Protein AF-A0A6B3DUN6-F1 (afdb_monomer_lite)

pLDDT: mean 91.35, std 9.94, range [47.0, 98.56]

Sequence (127 aa):
MTADALLPELTARAVRAAHRDADGCPCEAGVLAARPDATVVRHAGAVAKAHAPGTDPGPLALRVATAARLPGVLLPPLAPHPAPLHDRLVTLWPYGAPVDPDDPDAAPWEAAATLLARLHRSPVPPG

Foldseek 3Di:
DALVVCVVVLQVVQVCLVPVDDDDDPWDKDWPDDDQQWTWIHTDFKIKIWGHQPPDQPVVLVVLCVLCVDPPLHFHWSDNGWDDDPRTTMTMGTDDDDDDPVCPVPDPVVSNVVSVVVVVVDDDDDD

Radius of gyration: 16.02 Å; chains: 1; bounding box: 45×31×39 Å

Secondary structure (DSSP, 8-state):
--HHHHHHHHHHHHHHHH-TT-SS--PPEEEEEEETTEEEEEETTEEEEEEPTT--HHHHHHHHHHHHHSBTTBPPPSSSS-EEETTEEEEEEE--PPPPTT-GGGS-HHHHHHHHHHHHTSPPPP-

Structure (mmCIF, N/CA/C/O backbone):
data_AF-A0A6B3DUN6-F1
#
_entry.id   AF-A0A6B3DUN6-F1
#
loop_
_atom_site.group_PDB
_atom_site.id
_atom_site.type_symbol
_atom_site.label_atom_id
_atom_site.label_alt_id
_atom_site.label_comp_id
_atom_site.label_asym_id
_atom_site.label_entity_id
_atom_site.label_seq_id
_atom_site.pdbx_PDB_ins_code
_atom_site.Cartn_x
_atom_site.Cartn_y
_atom_site.Cartn_z
_atom_site.occupancy
_atom_site.B_iso_or_equiv
_atom_site.auth_seq_id
_atom_site.auth_comp_id
_atom_site.auth_asym_id
_atom_site.auth_atom_id
_atom_site.pdbx_PDB_model_num
ATOM 1 N N . MET A 1 1 ? 24.978 6.878 -7.931 1.00 47.00 1 MET A N 1
ATOM 2 C CA . MET A 1 1 ? 25.174 5.589 -8.634 1.00 47.00 1 MET A CA 1
ATOM 3 C C . MET A 1 1 ? 24.223 4.495 -8.107 1.00 47.00 1 MET A C 1
ATOM 5 O O . MET A 1 1 ? 24.598 3.337 -8.049 1.00 47.00 1 MET A O 1
ATOM 9 N N . THR A 1 2 ? 22.988 4.842 -7.713 1.00 57.50 2 THR A N 1
ATOM 10 C CA . THR A 1 2 ? 22.052 3.943 -6.992 1.00 57.50 2 THR A CA 1
ATOM 11 C C . THR A 1 2 ? 20.673 3.817 -7.651 1.00 57.50 2 THR A C 1
ATOM 13 O O . THR A 1 2 ? 19.975 2.840 -7.405 1.00 57.50 2 THR A O 1
ATOM 16 N N . ALA A 1 3 ? 20.276 4.762 -8.514 1.00 59.75 3 ALA A N 1
ATOM 17 C CA . ALA A 1 3 ? 18.968 4.729 -9.175 1.00 59.75 3 ALA A CA 1
ATOM 18 C C . ALA A 1 3 ? 18.810 3.537 -10.142 1.00 59.75 3 ALA A C 1
ATOM 20 O O . ALA A 1 3 ? 17.737 2.942 -10.175 1.00 59.75 3 ALA A O 1
ATOM 21 N N . ASP A 1 4 ? 19.882 3.147 -10.846 1.00 72.19 4 ASP A N 1
ATOM 22 C CA . ASP A 1 4 ? 19.872 2.023 -11.802 1.00 72.19 4 ASP A CA 1
ATOM 23 C C . ASP A 1 4 ? 19.631 0.656 -11.137 1.00 72.19 4 ASP A C 1
ATOM 25 O O . ASP A 1 4 ? 19.042 -0.232 -11.747 1.00 72.19 4 ASP A O 1
ATOM 29 N N . ALA A 1 5 ? 20.035 0.482 -9.873 1.00 88.62 5 ALA A N 1
ATOM 30 C CA . ALA A 1 5 ? 19.875 -0.784 -9.147 1.00 88.62 5 ALA A CA 1
ATOM 31 C C . ALA A 1 5 ? 18.521 -0.909 -8.423 1.00 88.62 5 ALA A C 1
ATOM 33 O O . ALA A 1 5 ? 18.060 -2.021 -8.150 1.00 88.62 5 ALA A O 1
ATOM 34 N N . LEU A 1 6 ? 17.845 0.216 -8.151 1.00 93.12 6 LEU A N 1
ATOM 35 C CA . LEU A 1 6 ? 16.629 0.236 -7.337 1.00 93.12 6 LEU A CA 1
ATOM 36 C C . LEU A 1 6 ? 15.506 -0.618 -7.941 1.00 93.12 6 LEU A C 1
ATOM 38 O O . LEU A 1 6 ? 14.860 -1.375 -7.220 1.00 93.12 6 LEU A O 1
ATOM 42 N N . LEU A 1 7 ? 15.246 -0.484 -9.245 1.00 94.38 7 LEU A N 1
ATOM 43 C CA . LEU A 1 7 ? 14.141 -1.184 -9.909 1.00 94.38 7 LEU A CA 1
ATOM 44 C C . LEU A 1 7 ? 14.336 -2.713 -9.929 1.00 94.38 7 LEU A C 1
ATOM 46 O O . LEU A 1 7 ? 13.415 -3.413 -9.491 1.00 94.38 7 LEU A O 1
ATOM 50 N N . PRO A 1 8 ? 15.496 -3.257 -10.354 1.00 94.19 8 PRO A N 1
ATOM 51 C CA . PRO A 1 8 ? 15.764 -4.692 -10.263 1.00 94.19 8 PRO A CA 1
ATOM 52 C C . PRO A 1 8 ? 15.651 -5.248 -8.836 1.00 94.19 8 PRO A C 1
ATOM 54 O O . PRO A 1 8 ? 14.990 -6.265 -8.616 1.00 94.19 8 PRO A O 1
ATOM 57 N N . GLU A 1 9 ? 16.228 -4.572 -7.838 1.00 95.56 9 GLU A N 1
ATOM 58 C CA . GLU A 1 9 ? 16.208 -5.068 -6.457 1.00 95.56 9 GLU A CA 1
ATOM 59 C C . GLU A 1 9 ? 14.818 -4.979 -5.814 1.00 95.56 9 GLU A C 1
ATOM 61 O O . GLU A 1 9 ? 14.401 -5.893 -5.092 1.00 95.56 9 GLU A O 1
ATOM 66 N N . LEU A 1 10 ? 14.065 -3.911 -6.097 1.00 96.62 10 LEU A N 1
ATOM 67 C CA . LEU A 1 10 ? 12.683 -3.766 -5.646 1.00 96.62 10 LEU A CA 1
ATOM 68 C C . LEU A 1 10 ? 11.778 -4.827 -6.285 1.00 96.62 10 LEU A C 1
ATOM 70 O O . LEU A 1 10 ? 10.942 -5.412 -5.593 1.00 96.62 10 LEU A O 1
ATOM 74 N N . THR A 1 11 ? 11.999 -5.136 -7.566 1.00 95.25 11 THR A N 1
ATOM 75 C CA . THR A 1 11 ? 11.327 -6.237 -8.270 1.00 95.25 11 THR A CA 1
ATOM 76 C C . THR A 1 11 ? 11.606 -7.569 -7.589 1.00 95.25 11 THR A C 1
ATOM 78 O O . THR A 1 11 ? 10.672 -8.297 -7.257 1.00 95.25 11 THR A O 1
ATOM 81 N N . ALA A 1 12 ? 12.867 -7.855 -7.256 1.00 93.88 12 ALA A N 1
ATOM 82 C CA . ALA A 1 12 ? 13.228 -9.078 -6.544 1.00 93.88 12 ALA A CA 1
ATOM 83 C C . ALA A 1 12 ? 12.537 -9.195 -5.168 1.00 93.88 12 ALA A C 1
ATOM 85 O O . ALA A 1 12 ? 12.218 -10.301 -4.727 1.00 93.88 12 ALA A O 1
ATOM 86 N N . ARG A 1 13 ? 12.254 -8.074 -4.482 1.00 95.25 13 ARG A N 1
ATOM 87 C CA . ARG A 1 13 ? 11.447 -8.096 -3.246 1.00 95.25 13 ARG A CA 1
ATOM 88 C C . ARG A 1 13 ? 9.985 -8.428 -3.504 1.00 95.25 13 ARG A C 1
ATOM 90 O O . ARG A 1 13 ? 9.418 -9.191 -2.728 1.00 95.25 13 ARG A O 1
ATOM 97 N N . ALA A 1 14 ? 9.387 -7.880 -4.561 1.00 95.38 14 ALA A N 1
ATOM 98 C CA . ALA A 1 14 ? 8.016 -8.213 -4.941 1.00 95.38 14 ALA A CA 1
ATOM 99 C C . ALA A 1 14 ? 7.887 -9.704 -5.309 1.00 95.38 14 ALA A C 1
ATOM 101 O O . ALA A 1 14 ? 6.955 -10.358 -4.848 1.00 95.38 14 ALA A O 1
ATOM 102 N N . VAL A 1 15 ? 8.864 -10.264 -6.036 1.00 93.88 15 VAL A N 1
ATOM 103 C CA . VAL A 1 15 ? 8.927 -11.699 -6.373 1.00 93.88 15 VAL A CA 1
ATOM 104 C C . VAL A 1 15 ? 8.949 -12.565 -5.113 1.00 93.88 15 VAL A C 1
ATOM 106 O O . VAL A 1 15 ? 8.081 -13.420 -4.948 1.00 93.88 15 VAL A O 1
ATOM 109 N N . ARG A 1 16 ? 9.883 -12.307 -4.186 1.00 92.50 16 ARG A N 1
ATOM 110 C CA . ARG A 1 16 ? 9.988 -13.061 -2.919 1.00 92.50 16 ARG A CA 1
ATOM 111 C C . ARG A 1 16 ? 8.758 -12.912 -2.023 1.00 92.50 16 ARG A C 1
ATOM 113 O O . ARG A 1 16 ? 8.431 -13.813 -1.259 1.00 92.50 16 ARG A O 1
ATOM 120 N N . ALA A 1 17 ? 8.086 -11.765 -2.080 1.00 93.38 17 ALA A N 1
ATOM 121 C CA . ALA A 1 17 ? 6.860 -11.538 -1.322 1.00 93.38 17 ALA A CA 1
ATOM 122 C C . ALA A 1 17 ? 5.670 -12.316 -1.904 1.00 93.38 17 ALA A C 1
ATOM 124 O O . ALA A 1 17 ? 4.821 -12.787 -1.151 1.00 93.38 17 ALA A O 1
ATOM 125 N N . ALA A 1 18 ? 5.607 -12.452 -3.231 1.00 91.75 18 ALA A N 1
ATOM 126 C CA . ALA A 1 18 ? 4.567 -13.208 -3.921 1.00 91.75 18 ALA A CA 1
ATOM 127 C C . ALA A 1 18 ? 4.783 -14.725 -3.836 1.00 91.75 18 ALA A C 1
ATOM 129 O O . ALA A 1 18 ? 3.817 -15.487 -3.793 1.00 91.75 18 ALA A O 1
ATOM 130 N N . HIS A 1 19 ? 6.041 -15.164 -3.806 1.00 86.88 19 HIS A N 1
ATOM 131 C CA . HIS A 1 19 ? 6.406 -16.570 -3.794 1.00 86.88 19 HIS A CA 1
ATOM 132 C C . HIS A 1 19 ? 7.510 -16.817 -2.771 1.00 86.88 19 HIS A C 1
ATOM 134 O O . HIS A 1 19 ? 8.602 -16.265 -2.884 1.00 86.88 19 HIS A O 1
ATOM 140 N N . ARG A 1 20 ? 7.230 -17.676 -1.787 1.00 69.38 20 ARG A N 1
ATOM 141 C CA . ARG A 1 20 ? 8.175 -17.976 -0.705 1.00 69.38 20 ARG A CA 1
ATOM 142 C C . ARG A 1 20 ? 9.470 -18.628 -1.232 1.00 69.38 20 ARG A C 1
ATOM 144 O O . ARG A 1 20 ? 10.520 -18.317 -0.692 1.00 69.38 20 ARG A O 1
ATOM 151 N N . ASP A 1 21 ? 9.380 -19.400 -2.326 1.00 61.91 21 ASP A N 1
ATOM 152 C CA . ASP A 1 21 ? 10.488 -20.091 -3.011 1.00 61.91 21 ASP A CA 1
ATOM 153 C C . ASP A 1 21 ? 10.224 -20.205 -4.537 1.00 61.91 21 ASP A C 1
ATOM 155 O O . ASP A 1 21 ? 9.860 -21.274 -5.024 1.00 61.91 21 ASP A O 1
ATOM 159 N N . ALA A 1 22 ? 10.320 -19.120 -5.320 1.00 57.62 22 ALA A N 1
ATOM 160 C CA . ALA A 1 22 ? 10.147 -19.208 -6.783 1.00 57.62 22 ALA A CA 1
ATOM 161 C C . ALA A 1 22 ? 11.368 -18.732 -7.563 1.00 57.62 22 ALA A C 1
ATOM 163 O O . ALA A 1 22 ? 11.471 -17.556 -7.917 1.00 57.62 22 ALA A O 1
ATOM 164 N N . ASP A 1 23 ? 12.213 -19.686 -7.941 1.00 61.44 23 ASP A N 1
ATOM 165 C CA . ASP A 1 23 ? 13.000 -19.547 -9.159 1.00 61.44 23 ASP A CA 1
ATOM 166 C C . ASP A 1 23 ? 12.098 -19.913 -10.351 1.00 61.44 23 ASP A C 1
ATOM 168 O O . ASP A 1 23 ? 11.609 -21.037 -10.459 1.00 61.44 23 ASP A O 1
ATOM 172 N N . GLY A 1 24 ? 11.834 -18.942 -11.235 1.00 69.00 24 GLY A N 1
ATOM 173 C CA . GLY A 1 24 ? 11.188 -19.183 -12.533 1.00 69.00 24 GLY A CA 1
ATOM 174 C C . GLY A 1 24 ? 9.654 -19.074 -12.619 1.00 69.00 24 GLY A C 1
ATOM 175 O O . GLY A 1 24 ? 9.084 -19.710 -13.505 1.00 69.00 24 GLY A O 1
ATOM 176 N N . CYS A 1 25 ? 8.952 -18.285 -11.777 1.00 79.19 25 CYS A N 1
ATOM 177 C CA . CYS A 1 25 ? 7.516 -18.027 -12.044 1.00 79.19 25 CYS A CA 1
ATOM 178 C C . CYS A 1 25 ? 7.341 -17.342 -13.419 1.00 79.19 25 CYS A C 1
ATOM 180 O O . CYS A 1 25 ? 8.027 -16.351 -13.663 1.00 79.19 25 CYS A O 1
ATOM 182 N N . PRO A 1 26 ? 6.364 -17.749 -14.262 1.00 83.00 26 PRO A N 1
ATOM 183 C CA . PRO A 1 26 ? 5.999 -17.026 -15.494 1.00 83.00 26 PRO A CA 1
ATOM 184 C C . PRO A 1 26 ? 5.303 -15.672 -15.249 1.00 83.00 26 PRO A C 1
ATOM 186 O O . PRO A 1 26 ? 4.876 -15.006 -16.186 1.00 83.00 26 PRO A O 1
ATOM 189 N N . CYS A 1 27 ? 5.127 -15.285 -13.988 1.00 86.62 27 CYS A N 1
ATOM 190 C CA . CYS A 1 27 ? 4.516 -14.041 -13.563 1.00 86.62 27 CYS A CA 1
ATOM 191 C C . CYS A 1 27 ? 5.317 -12.828 -14.071 1.00 86.62 27 CYS A C 1
ATOM 193 O O . CYS A 1 27 ? 6.501 -12.701 -13.757 1.00 86.62 27 CYS A O 1
ATOM 195 N N . GLU A 1 28 ? 4.672 -11.892 -14.760 1.00 84.56 28 GLU A N 1
ATOM 196 C CA . GLU A 1 28 ? 5.325 -10.640 -15.145 1.00 84.56 28 GLU A CA 1
ATOM 197 C C . GLU A 1 28 ? 5.392 -9.650 -13.971 1.00 84.56 28 GLU A C 1
ATOM 199 O O . GLU A 1 28 ? 4.428 -9.472 -13.212 1.00 84.56 28 GLU A O 1
ATOM 204 N N . ALA A 1 29 ? 6.539 -8.980 -13.844 1.00 89.50 29 ALA A N 1
ATOM 205 C CA . ALA A 1 29 ? 6.701 -7.830 -12.968 1.00 89.50 29 ALA A CA 1
ATOM 206 C C . ALA A 1 29 ? 6.324 -6.543 -13.713 1.00 89.50 29 ALA A C 1
ATOM 208 O O . ALA A 1 29 ? 6.675 -6.363 -14.877 1.00 89.50 29 ALA A O 1
ATOM 209 N N . GLY A 1 30 ? 5.642 -5.626 -13.029 1.00 93.75 30 GLY A N 1
ATOM 210 C CA . GLY A 1 30 ? 5.195 -4.356 -13.598 1.00 93.75 30 GLY A CA 1
ATOM 211 C C . GLY A 1 30 ? 5.504 -3.177 -12.686 1.00 93.75 30 GLY A C 1
ATOM 212 O O . GLY A 1 30 ? 5.231 -3.216 -11.485 1.00 93.75 30 GLY A O 1
ATOM 213 N N . VAL A 1 31 ? 6.048 -2.102 -13.254 1.00 95.94 31 VAL A N 1
ATOM 214 C CA . VAL A 1 31 ? 6.222 -0.828 -12.547 1.00 95.94 31 VAL A CA 1
ATOM 215 C C . VAL A 1 31 ? 4.880 -0.099 -12.532 1.00 95.94 31 VAL A C 1
ATOM 217 O O . VAL A 1 31 ? 4.378 0.292 -13.579 1.00 95.94 31 VAL A O 1
ATOM 220 N N . LEU A 1 32 ? 4.300 0.086 -11.345 1.00 93.88 32 LEU A N 1
ATOM 221 C CA . LEU A 1 32 ? 3.055 0.844 -11.169 1.00 93.88 32 LEU A CA 1
ATOM 222 C C . LEU A 1 32 ? 3.321 2.347 -11.016 1.00 93.88 32 LEU A C 1
ATOM 224 O O . LEU A 1 32 ? 2.491 3.168 -11.388 1.00 93.88 32 LEU A O 1
ATOM 228 N N . ALA A 1 33 ? 4.471 2.711 -10.445 1.00 93.50 33 ALA A N 1
ATOM 229 C CA . ALA A 1 33 ? 4.921 4.093 -10.334 1.00 93.50 33 ALA A CA 1
ATOM 230 C C . ALA A 1 33 ? 6.449 4.152 -10.232 1.00 93.50 33 ALA A C 1
ATOM 232 O O . ALA A 1 33 ? 7.054 3.364 -9.506 1.00 93.50 33 ALA A O 1
ATOM 233 N N . ALA A 1 34 ? 7.066 5.122 -10.902 1.00 93.75 34 ALA A N 1
ATOM 234 C CA . ALA A 1 34 ? 8.492 5.422 -10.789 1.00 93.75 34 ALA A CA 1
ATOM 235 C C . ALA A 1 34 ? 8.679 6.935 -10.652 1.00 93.75 34 ALA A C 1
ATOM 237 O O . ALA A 1 34 ? 8.929 7.641 -11.627 1.00 93.75 34 ALA A O 1
ATOM 238 N N . ARG A 1 35 ? 8.494 7.445 -9.434 1.00 92.69 35 ARG A N 1
ATOM 239 C CA . ARG A 1 35 ? 8.612 8.870 -9.115 1.00 92.69 35 ARG A CA 1
ATOM 240 C C . ARG A 1 35 ? 9.698 9.089 -8.056 1.00 92.69 35 ARG A C 1
ATOM 242 O O . ARG A 1 35 ? 9.989 8.172 -7.285 1.00 92.69 35 ARG A O 1
ATOM 249 N N . PRO A 1 36 ? 10.294 10.291 -7.954 1.00 88.94 36 PRO A N 1
ATOM 250 C CA . PRO A 1 36 ? 11.325 10.565 -6.950 1.00 88.94 36 PRO A CA 1
ATOM 251 C C . PRO A 1 36 ? 10.864 10.294 -5.508 1.00 88.94 36 PRO A C 1
ATOM 253 O O . PRO A 1 36 ? 11.638 9.769 -4.701 1.00 88.94 36 PRO A O 1
ATOM 256 N N . ASP A 1 37 ? 9.596 10.591 -5.212 1.00 90.75 37 ASP A N 1
ATOM 257 C CA . ASP A 1 37 ? 8.948 10.445 -3.905 1.00 90.75 37 ASP A CA 1
ATOM 258 C C . ASP A 1 37 ? 8.503 9.005 -3.592 1.00 90.75 37 ASP A C 1
ATOM 260 O O . ASP A 1 37 ? 8.360 8.646 -2.422 1.00 90.75 37 ASP A O 1
ATOM 264 N N . ALA A 1 38 ? 8.304 8.163 -4.611 1.00 93.94 38 ALA A N 1
ATOM 265 C CA . ALA A 1 38 ? 7.976 6.752 -4.443 1.00 93.94 38 ALA A CA 1
ATOM 266 C C . ALA A 1 38 ? 8.176 5.934 -5.727 1.00 93.94 38 ALA A C 1
ATOM 268 O O . ALA A 1 38 ? 7.733 6.325 -6.810 1.00 93.94 38 ALA A O 1
ATOM 269 N N . THR A 1 39 ? 8.708 4.723 -5.565 1.00 97.12 39 THR A N 1
ATOM 270 C CA . THR A 1 39 ? 8.732 3.696 -6.617 1.00 97.12 39 THR A CA 1
ATOM 271 C C . THR A 1 39 ? 7.888 2.510 -6.175 1.00 97.12 39 THR A C 1
ATOM 273 O O . THR A 1 39 ? 8.036 2.028 -5.053 1.00 97.12 39 THR A O 1
ATOM 276 N N . VAL A 1 40 ? 6.995 2.036 -7.038 1.00 97.12 40 VAL A N 1
ATOM 277 C CA . VAL A 1 40 ? 6.061 0.944 -6.756 1.00 97.12 40 VAL A CA 1
ATOM 278 C C . VAL A 1 40 ? 6.174 -0.101 -7.855 1.00 97.12 40 VAL A C 1
ATOM 280 O O . VAL A 1 40 ? 5.931 0.194 -9.024 1.00 97.12 40 VAL A O 1
ATOM 283 N N . VAL A 1 41 ? 6.510 -1.328 -7.468 1.00 97.50 41 VAL A N 1
ATOM 284 C CA . VAL A 1 41 ? 6.580 -2.489 -8.358 1.00 97.50 41 VAL A CA 1
ATOM 285 C C . VAL A 1 41 ? 5.569 -3.525 -7.899 1.00 97.50 41 VAL A C 1
ATOM 287 O O . VAL A 1 41 ? 5.460 -3.813 -6.708 1.00 97.50 41 VAL A O 1
ATOM 290 N N . ARG A 1 42 ? 4.846 -4.102 -8.851 1.00 96.06 42 ARG A N 1
ATOM 291 C CA . ARG A 1 42 ? 3.980 -5.260 -8.666 1.00 96.06 42 ARG A CA 1
ATOM 292 C C . ARG A 1 42 ? 4.666 -6.503 -9.220 1.00 96.06 42 ARG A C 1
ATOM 294 O O . ARG A 1 42 ? 5.243 -6.454 -10.300 1.00 96.06 42 ARG A O 1
ATOM 301 N N . HIS A 1 43 ? 4.501 -7.624 -8.528 1.00 95.19 43 HIS A N 1
ATOM 302 C CA . HIS A 1 43 ? 4.731 -8.961 -9.071 1.00 95.19 43 HIS A CA 1
ATOM 303 C C . HIS A 1 43 ? 3.609 -9.887 -8.607 1.00 95.19 43 HIS A C 1
ATOM 305 O O . HIS A 1 43 ? 3.399 -10.042 -7.404 1.00 95.19 43 HIS A O 1
ATOM 311 N N . ALA A 1 44 ? 2.872 -10.488 -9.544 1.00 93.69 44 ALA A N 1
ATOM 312 C CA . ALA A 1 44 ? 1.704 -11.323 -9.249 1.00 93.69 44 ALA A CA 1
ATOM 313 C C . ALA A 1 44 ? 0.734 -10.663 -8.236 1.00 93.69 44 ALA A C 1
ATOM 315 O O . ALA A 1 44 ? 0.131 -9.626 -8.538 1.00 93.69 44 ALA A O 1
ATOM 316 N N . GLY A 1 45 ? 0.576 -11.272 -7.054 1.00 93.38 45 GLY A N 1
ATOM 317 C CA . GLY A 1 45 ? -0.276 -10.806 -5.956 1.00 93.38 45 GLY A CA 1
ATOM 318 C C . GLY A 1 45 ? 0.418 -9.902 -4.931 1.00 93.38 45 GLY A C 1
ATOM 319 O O . GLY A 1 45 ? -0.186 -9.610 -3.903 1.00 93.38 45 GLY A O 1
ATOM 320 N N . ALA A 1 46 ? 1.659 -9.467 -5.169 1.00 96.12 46 ALA A N 1
ATOM 321 C CA . ALA A 1 46 ? 2.429 -8.642 -4.240 1.00 96.12 46 ALA A CA 1
ATOM 322 C C . ALA A 1 46 ? 2.842 -7.297 -4.852 1.00 96.12 46 ALA A C 1
ATOM 324 O O . ALA A 1 46 ? 3.087 -7.173 -6.053 1.00 96.12 46 ALA A O 1
ATOM 325 N N . VAL A 1 47 ? 2.969 -6.292 -3.991 1.00 97.56 47 VAL A N 1
ATOM 326 C CA . VAL A 1 47 ? 3.475 -4.956 -4.303 1.00 97.56 47 VAL A CA 1
ATOM 327 C C . VAL A 1 47 ? 4.619 -4.619 -3.362 1.00 97.56 47 VAL A C 1
ATOM 329 O O . VAL A 1 47 ? 4.478 -4.719 -2.143 1.00 97.56 47 VAL A O 1
ATOM 332 N N . ALA A 1 48 ? 5.732 -4.156 -3.923 1.00 98.00 48 ALA A N 1
ATOM 333 C CA . ALA A 1 48 ? 6.825 -3.545 -3.189 1.00 98.00 48 ALA A CA 1
ATOM 334 C C . ALA A 1 48 ? 6.847 -2.035 -3.451 1.00 98.00 48 ALA A C 1
ATOM 336 O O . ALA A 1 48 ? 6.923 -1.591 -4.596 1.00 98.00 48 ALA A O 1
ATOM 337 N N . LYS A 1 49 ? 6.789 -1.241 -2.378 1.00 98.31 49 LYS A N 1
ATOM 338 C CA . LYS A 1 49 ? 6.858 0.223 -2.431 1.00 98.31 49 LYS A CA 1
ATOM 339 C C . LYS A 1 49 ? 8.137 0.706 -1.769 1.00 98.31 49 LYS A C 1
ATOM 341 O O . LYS A 1 49 ? 8.265 0.575 -0.555 1.00 98.31 49 LYS A O 1
ATOM 346 N N . ALA A 1 50 ? 9.033 1.307 -2.542 1.00 98.38 50 ALA A N 1
ATOM 347 C CA . ALA A 1 50 ? 10.137 2.104 -2.028 1.00 98.38 50 ALA A CA 1
ATOM 348 C C . ALA A 1 50 ? 9.653 3.536 -1.756 1.00 98.38 50 ALA A C 1
ATOM 350 O O . ALA A 1 50 ? 9.110 4.195 -2.644 1.00 98.38 50 ALA A O 1
ATOM 351 N N . HIS A 1 51 ? 9.835 4.011 -0.526 1.00 97.88 51 HIS A N 1
ATOM 352 C CA . HIS A 1 51 ? 9.476 5.369 -0.103 1.00 97.88 51 HIS A CA 1
ATOM 353 C C . HIS A 1 51 ? 10.555 6.379 -0.521 1.00 97.88 51 HIS A C 1
ATOM 355 O O . HIS A 1 51 ? 11.609 6.002 -1.045 1.00 97.88 51 HIS A O 1
ATOM 361 N N . ALA A 1 52 ? 10.292 7.670 -0.321 1.00 96.38 52 ALA A N 1
ATOM 362 C CA . ALA A 1 52 ? 11.254 8.732 -0.598 1.00 96.38 52 ALA A CA 1
ATOM 363 C C . ALA A 1 52 ? 12.550 8.540 0.220 1.00 96.38 52 ALA A C 1
ATOM 365 O O . ALA A 1 52 ? 12.479 8.072 1.367 1.00 96.38 52 ALA A O 1
ATOM 366 N N . PRO A 1 53 ? 13.724 8.922 -0.312 1.00 95.81 53 PRO A N 1
ATOM 367 C CA . PRO A 1 53 ? 14.953 8.967 0.470 1.00 95.81 53 PRO A CA 1
ATOM 368 C C . PRO A 1 53 ? 14.773 9.864 1.696 1.00 95.81 53 PRO A C 1
ATOM 370 O O . PRO A 1 53 ? 14.092 10.887 1.622 1.00 95.81 53 PRO A O 1
ATOM 373 N N . GLY A 1 54 ? 15.348 9.470 2.832 1.00 96.19 54 GLY A N 1
ATOM 374 C CA . GLY A 1 54 ? 15.214 10.228 4.082 1.00 96.19 54 GLY A CA 1
ATOM 375 C C . GLY A 1 54 ? 13.848 10.115 4.772 1.00 96.19 54 GLY A C 1
ATOM 376 O O . GLY A 1 54 ? 13.606 10.832 5.739 1.00 96.19 54 GLY A O 1
ATOM 377 N N . THR A 1 55 ? 12.955 9.223 4.319 1.00 97.56 55 THR A N 1
ATOM 378 C CA . THR A 1 55 ? 11.724 8.903 5.064 1.00 97.56 55 THR A CA 1
ATOM 379 C C . THR A 1 55 ? 12.077 8.423 6.474 1.00 97.56 55 THR A C 1
ATOM 381 O O . THR A 1 55 ? 12.839 7.468 6.623 1.00 97.56 55 THR A O 1
ATOM 384 N N . ASP A 1 56 ? 11.486 9.043 7.498 1.00 97.50 56 ASP A N 1
ATOM 385 C CA . ASP A 1 56 ? 11.714 8.660 8.894 1.00 97.50 56 ASP A CA 1
ATOM 386 C C . ASP A 1 56 ? 11.197 7.225 9.169 1.00 97.50 56 ASP A C 1
ATOM 388 O O . ASP A 1 56 ? 10.005 6.946 8.955 1.00 97.50 56 ASP A O 1
ATOM 392 N N . PRO A 1 57 ? 12.060 6.300 9.641 1.00 97.12 57 PRO A N 1
ATOM 393 C CA . PRO A 1 57 ? 11.670 4.923 9.921 1.00 97.12 57 PRO A CA 1
ATOM 394 C C . PRO A 1 57 ? 10.643 4.791 11.052 1.00 97.12 57 PRO A C 1
ATOM 396 O O . PRO A 1 57 ? 9.825 3.873 10.995 1.00 97.12 57 PRO A O 1
ATOM 399 N N . GLY A 1 58 ? 10.639 5.682 12.049 1.00 97.06 58 GLY A N 1
ATOM 400 C CA . GLY A 1 58 ? 9.744 5.603 13.208 1.00 97.06 58 GLY A CA 1
ATOM 401 C C . GLY A 1 58 ? 8.271 5.779 12.820 1.00 97.06 58 GLY A C 1
ATOM 402 O O . GLY A 1 58 ? 7.482 4.836 12.945 1.00 97.06 58 GLY A O 1
ATOM 403 N N . PRO A 1 59 ? 7.876 6.943 12.272 1.00 96.75 59 PRO A N 1
ATOM 404 C CA . PRO A 1 59 ? 6.530 7.180 11.765 1.00 96.75 59 PRO A CA 1
ATOM 405 C C . PRO A 1 59 ? 6.110 6.185 10.678 1.00 96.75 59 PRO A C 1
ATOM 407 O O . PRO A 1 59 ? 4.945 5.783 10.638 1.00 96.75 59 PRO A O 1
ATOM 410 N N . LEU A 1 60 ? 7.027 5.755 9.800 1.00 97.88 60 LEU A N 1
ATOM 411 C CA . LEU A 1 60 ? 6.693 4.755 8.786 1.00 97.88 60 LEU A CA 1
ATOM 412 C C . LEU A 1 60 ? 6.369 3.393 9.420 1.00 97.88 60 LEU A C 1
ATOM 414 O O . LEU A 1 60 ? 5.364 2.783 9.050 1.00 97.88 60 LEU A O 1
ATOM 418 N N . ALA A 1 61 ? 7.168 2.932 10.384 1.00 97.00 61 ALA A N 1
ATOM 419 C CA . ALA A 1 61 ? 6.914 1.685 11.100 1.00 97.00 61 ALA A CA 1
ATOM 420 C C . ALA A 1 61 ? 5.574 1.722 11.848 1.00 97.00 61 ALA A C 1
ATOM 422 O O . ALA A 1 61 ? 4.819 0.753 11.778 1.00 97.00 61 ALA A O 1
ATOM 423 N N . LEU A 1 62 ? 5.230 2.850 12.482 1.00 95.25 62 LEU A N 1
ATOM 424 C CA . LEU A 1 62 ? 3.930 3.033 13.137 1.00 95.25 62 LEU A CA 1
ATOM 425 C C . LEU A 1 62 ? 2.764 2.905 12.150 1.00 95.25 62 LEU A C 1
ATOM 427 O O . LEU A 1 62 ? 1.804 2.196 12.433 1.00 95.25 62 LEU A O 1
ATOM 431 N N . ARG A 1 63 ? 2.851 3.520 10.963 1.00 95.25 63 ARG A N 1
ATOM 432 C CA . ARG A 1 63 ? 1.804 3.401 9.929 1.00 95.25 63 ARG A CA 1
ATOM 433 C C . ARG A 1 63 ? 1.617 1.958 9.455 1.00 95.25 63 ARG A C 1
ATOM 435 O O . ARG A 1 63 ? 0.481 1.506 9.323 1.00 95.25 63 ARG A O 1
ATOM 442 N N . VAL A 1 64 ? 2.713 1.231 9.224 1.00 97.31 64 VAL A N 1
ATOM 443 C CA . VAL A 1 64 ? 2.666 -0.191 8.835 1.00 97.31 64 VAL A CA 1
ATOM 444 C C . VAL A 1 64 ? 2.068 -1.043 9.957 1.00 97.31 64 VAL A C 1
ATOM 446 O O . VAL A 1 64 ? 1.196 -1.871 9.698 1.00 97.31 64 VAL A O 1
ATOM 449 N N . ALA A 1 65 ? 2.461 -0.796 11.209 1.00 94.69 65 ALA A N 1
ATOM 450 C CA . ALA A 1 65 ? 1.915 -1.492 12.370 1.00 94.69 65 ALA A CA 1
ATOM 451 C C . ALA A 1 65 ? 0.412 -1.223 12.558 1.00 94.69 65 ALA A C 1
ATOM 453 O O . ALA A 1 65 ? -0.341 -2.149 12.854 1.00 94.69 65 ALA A O 1
ATOM 454 N N . THR A 1 66 ? -0.049 0.012 12.343 1.00 92.88 66 THR A N 1
ATOM 455 C CA . THR A 1 66 ? -1.479 0.354 12.375 1.00 92.88 66 THR A CA 1
ATOM 456 C C . THR A 1 66 ? -2.260 -0.418 11.315 1.00 92.88 66 THR A C 1
ATOM 458 O O . THR A 1 66 ? -3.304 -0.986 11.631 1.00 92.88 66 THR A O 1
ATOM 461 N N . ALA A 1 67 ? -1.742 -0.515 10.085 1.00 95.19 67 ALA A N 1
ATOM 462 C CA . ALA A 1 67 ? -2.374 -1.309 9.032 1.00 95.19 67 ALA A CA 1
ATOM 463 C C . ALA A 1 67 ? -2.470 -2.800 9.398 1.00 95.19 67 ALA A C 1
ATOM 465 O O . ALA A 1 67 ? -3.508 -3.421 9.187 1.00 95.19 67 ALA A O 1
ATOM 466 N N . ALA A 1 68 ? -1.427 -3.358 10.021 1.00 94.75 68 ALA A N 1
ATOM 467 C CA . ALA A 1 68 ? -1.429 -4.743 10.492 1.00 94.75 68 ALA A CA 1
ATOM 468 C C . ALA A 1 68 ? -2.414 -5.002 11.651 1.00 94.75 68 ALA A C 1
ATOM 470 O O . ALA A 1 68 ? -2.931 -6.109 11.778 1.00 94.75 68 ALA A O 1
ATOM 471 N N . ARG A 1 69 ? -2.679 -3.999 12.499 1.00 93.25 69 ARG A N 1
ATOM 472 C CA . ARG A 1 69 ? -3.563 -4.113 13.676 1.00 93.25 69 ARG A CA 1
ATOM 473 C C . ARG A 1 69 ? -5.044 -3.887 13.379 1.00 93.25 69 ARG A C 1
ATOM 475 O O . ARG A 1 69 ? -5.869 -4.204 14.230 1.00 93.25 69 ARG A O 1
ATOM 482 N N . LEU A 1 70 ? -5.386 -3.353 12.207 1.00 93.88 70 LEU A N 1
ATOM 483 C CA . LEU A 1 70 ? -6.767 -3.063 11.806 1.00 93.88 70 LEU A CA 1
ATOM 484 C C . LEU A 1 70 ? -7.177 -3.837 10.537 1.00 93.88 70 LEU A C 1
ATOM 486 O O . LEU A 1 70 ? -7.605 -3.217 9.553 1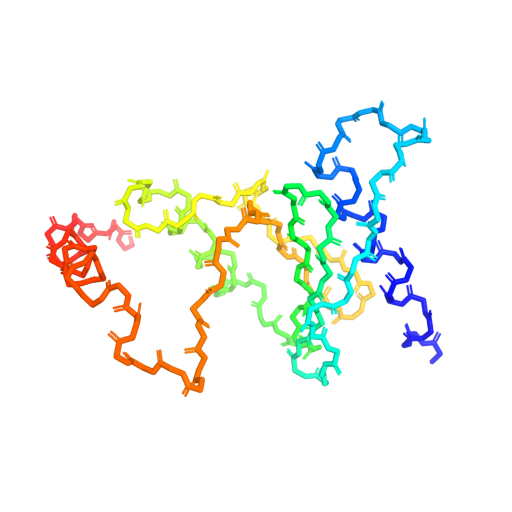.00 93.88 70 LEU A O 1
ATOM 490 N N . PRO A 1 71 ? -7.064 -5.183 10.524 1.00 93.31 71 PRO A N 1
ATOM 491 C CA . PRO A 1 71 ? -7.512 -5.975 9.386 1.00 93.31 71 PRO A CA 1
ATOM 492 C C . PRO A 1 71 ? -9.018 -5.778 9.160 1.00 93.31 71 PRO A C 1
ATOM 494 O O . PRO A 1 71 ? -9.806 -5.709 10.101 1.00 93.31 71 PRO A O 1
ATOM 497 N N . GLY A 1 72 ? -9.425 -5.664 7.895 1.00 91.81 72 GLY A N 1
ATOM 498 C CA . GLY A 1 72 ? -10.819 -5.383 7.521 1.00 91.81 72 GLY A CA 1
ATOM 499 C C . GLY A 1 72 ? -11.208 -3.897 7.550 1.00 91.81 72 GLY A C 1
ATOM 500 O O . GLY A 1 72 ? -12.347 -3.565 7.208 1.00 91.81 72 GLY A O 1
ATOM 501 N N . VAL A 1 73 ? -10.267 -3.021 7.925 1.00 95.25 73 VAL A N 1
ATOM 502 C CA . VAL A 1 73 ? -10.331 -1.561 7.738 1.00 95.25 73 VAL A CA 1
ATOM 503 C C . VAL A 1 73 ? -9.187 -1.104 6.840 1.00 95.25 73 VAL A C 1
ATOM 505 O O . VAL A 1 73 ? -9.414 -0.437 5.836 1.00 95.25 73 VAL A O 1
ATOM 508 N N . LEU A 1 74 ? -7.962 -1.499 7.186 1.00 94.50 74 LEU A N 1
ATOM 509 C CA . LEU A 1 74 ? -6.763 -1.268 6.394 1.00 94.50 74 LEU A CA 1
ATOM 510 C C . LEU A 1 74 ? -6.294 -2.586 5.781 1.00 94.50 74 LEU A C 1
ATOM 512 O O . LEU A 1 74 ? -6.535 -3.669 6.321 1.00 94.50 74 LEU A O 1
ATOM 516 N N . LEU A 1 75 ? -5.619 -2.486 4.638 1.00 94.62 75 LEU A N 1
ATOM 517 C CA . LEU A 1 75 ? -4.997 -3.633 3.991 1.00 94.62 75 LEU A CA 1
ATOM 518 C C . LEU A 1 75 ? -3.852 -4.155 4.877 1.00 94.62 75 LEU A C 1
ATOM 520 O O . LEU A 1 75 ? -2.945 -3.379 5.166 1.00 94.62 75 LEU A O 1
ATOM 524 N N . PRO A 1 76 ? -3.838 -5.428 5.307 1.00 95.75 76 PRO A N 1
ATOM 525 C CA . PRO A 1 76 ? -2.719 -5.953 6.084 1.00 95.75 76 PRO A CA 1
ATOM 526 C C . PRO A 1 76 ? -1.442 -6.020 5.227 1.00 95.75 76 PRO A C 1
ATOM 528 O O . PRO A 1 76 ? -1.500 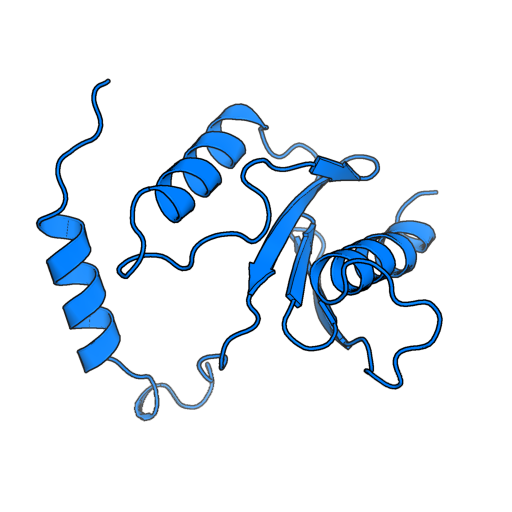-6.520 4.099 1.00 95.75 76 PRO A O 1
ATOM 531 N N . PRO A 1 77 ? -0.288 -5.538 5.719 1.00 97.25 77 PRO A N 1
ATOM 532 C CA . PRO A 1 77 ? 0.965 -5.629 4.979 1.00 97.25 77 PRO A CA 1
ATOM 533 C C . PRO A 1 77 ? 1.478 -7.080 4.942 1.00 97.25 77 PRO A C 1
ATOM 535 O O . PRO A 1 77 ? 1.248 -7.856 5.867 1.00 97.25 77 PRO A O 1
ATOM 538 N N . LEU A 1 78 ? 2.232 -7.438 3.897 1.00 96.56 78 LEU A N 1
ATOM 539 C CA . LEU A 1 78 ? 2.868 -8.763 3.771 1.00 96.56 78 LEU A CA 1
ATOM 540 C C . LEU A 1 78 ? 4.080 -8.926 4.701 1.00 96.56 78 LEU A C 1
ATOM 542 O O . LEU A 1 78 ? 4.503 -10.044 4.980 1.00 96.56 78 LEU A O 1
ATOM 546 N N . ALA A 1 79 ? 4.646 -7.813 5.171 1.00 94.56 79 ALA A N 1
ATOM 547 C CA . ALA A 1 79 ? 5.722 -7.785 6.152 1.00 94.56 79 ALA A CA 1
ATOM 548 C C . ALA A 1 79 ? 5.406 -6.756 7.251 1.00 94.56 79 ALA A C 1
ATOM 550 O O . ALA A 1 79 ? 4.952 -5.654 6.936 1.00 94.56 79 ALA A O 1
ATOM 551 N N . PRO A 1 80 ? 5.667 -7.073 8.532 1.00 90.19 80 PRO A N 1
ATOM 552 C CA . PRO A 1 80 ? 5.253 -6.229 9.656 1.00 90.19 80 PRO A CA 1
ATOM 553 C C . PRO A 1 80 ? 6.075 -4.940 9.803 1.00 90.19 80 PRO A C 1
ATOM 555 O O . PRO A 1 80 ? 5.650 -4.027 10.509 1.00 90.19 80 PRO A O 1
ATOM 558 N N . HIS A 1 81 ? 7.237 -4.844 9.145 1.00 93.94 81 HIS A N 1
ATOM 559 C CA . HIS A 1 81 ? 8.158 -3.716 9.278 1.00 93.94 81 HIS A CA 1
ATOM 560 C C . HIS A 1 81 ? 8.720 -3.268 7.923 1.00 93.94 81 HIS A C 1
ATOM 562 O O . HIS A 1 81 ? 8.966 -4.113 7.056 1.00 93.94 81 HIS A O 1
ATOM 568 N N . PRO A 1 82 ? 8.967 -1.957 7.735 1.00 97.62 82 PRO A N 1
ATOM 569 C CA . PRO A 1 82 ? 9.729 -1.470 6.594 1.00 97.62 82 PRO A CA 1
ATOM 570 C C . PRO A 1 82 ? 11.148 -2.049 6.591 1.00 97.62 82 PRO A C 1
ATOM 572 O O . PRO A 1 82 ? 11.795 -2.106 7.634 1.00 97.62 82 PRO A O 1
ATOM 575 N N . ALA A 1 83 ? 11.651 -2.428 5.418 1.00 97.31 83 ALA A N 1
ATOM 576 C CA . ALA A 1 83 ? 13.013 -2.932 5.251 1.00 97.31 83 ALA A CA 1
ATOM 577 C C . ALA A 1 83 ? 13.859 -1.942 4.432 1.00 97.31 83 ALA A C 1
ATOM 579 O O . ALA A 1 83 ? 13.384 -1.474 3.393 1.00 97.31 83 ALA A O 1
ATOM 580 N N . PRO A 1 84 ? 15.108 -1.641 4.824 1.00 97.12 84 PRO A N 1
ATOM 581 C CA . PRO A 1 84 ? 15.973 -0.734 4.067 1.00 97.12 84 PRO A CA 1
ATOM 582 C C . PRO A 1 84 ? 16.296 -1.300 2.680 1.00 97.12 84 PRO A C 1
ATOM 584 O O . PRO A 1 84 ? 16.402 -2.514 2.526 1.00 97.12 84 PRO A O 1
ATOM 587 N N . LEU A 1 85 ? 16.438 -0.443 1.671 1.00 96.06 85 LEU A N 1
ATOM 588 C CA . LEU A 1 85 ? 16.922 -0.737 0.319 1.00 96.06 85 LEU A CA 1
ATOM 589 C C . LEU A 1 85 ? 17.677 0.499 -0.183 1.00 96.06 85 LEU A C 1
ATOM 591 O O . LEU A 1 85 ? 17.055 1.515 -0.491 1.00 96.06 85 LEU A O 1
ATOM 595 N N . HIS A 1 86 ? 19.007 0.418 -0.226 1.00 93.81 86 HIS A N 1
ATOM 596 C CA . HIS A 1 86 ? 19.878 1.581 -0.431 1.00 93.81 86 HIS A CA 1
ATOM 597 C C . HIS A 1 86 ? 19.559 2.709 0.577 1.00 93.81 86 HIS A C 1
ATOM 599 O O . HIS A 1 86 ? 19.560 2.472 1.782 1.00 93.81 86 HIS A O 1
ATOM 605 N N . ASP A 1 87 ? 19.269 3.918 0.094 1.00 94.38 87 ASP A N 1
ATOM 606 C CA . ASP A 1 87 ? 18.894 5.115 0.856 1.00 94.38 87 ASP A CA 1
ATOM 607 C C . ASP A 1 87 ? 17.381 5.224 1.138 1.00 94.38 87 ASP A C 1
ATOM 609 O O . ASP A 1 87 ? 16.902 6.256 1.617 1.00 94.38 87 ASP A O 1
ATOM 613 N N . ARG A 1 88 ? 16.607 4.173 0.835 1.00 97.25 88 ARG A N 1
ATOM 614 C CA . ARG A 1 88 ? 15.142 4.147 0.949 1.00 97.25 88 ARG A CA 1
ATOM 615 C C . ARG A 1 88 ? 14.660 3.046 1.887 1.00 97.25 88 ARG A C 1
ATOM 617 O O . ARG A 1 88 ? 15.352 2.070 2.165 1.00 97.25 88 ARG A O 1
ATOM 624 N N . LEU A 1 89 ? 13.418 3.178 2.340 1.00 98.38 89 LEU A N 1
ATOM 625 C CA . LEU A 1 89 ? 12.683 2.129 3.050 1.00 98.38 89 LEU A CA 1
ATOM 626 C C . LEU A 1 89 ? 11.683 1.474 2.095 1.00 98.38 89 LEU A C 1
ATOM 628 O O . LEU A 1 89 ? 11.118 2.154 1.240 1.00 98.38 89 LEU A O 1
ATOM 632 N N . VAL A 1 90 ? 11.441 0.172 2.252 1.00 98.44 90 VAL A N 1
ATOM 633 C CA . VAL A 1 90 ? 10.492 -0.603 1.442 1.00 98.44 90 VAL A CA 1
ATOM 634 C C . VAL A 1 90 ? 9.400 -1.204 2.313 1.00 98.44 90 VAL A C 1
ATOM 636 O O . VAL A 1 90 ? 9.701 -1.814 3.337 1.00 98.44 90 VAL A O 1
ATOM 639 N N . THR A 1 91 ? 8.144 -1.093 1.881 1.00 98.56 91 THR A N 1
ATOM 640 C CA . THR A 1 91 ? 7.009 -1.825 2.464 1.00 98.56 91 THR A CA 1
ATOM 641 C C . THR A 1 91 ? 6.379 -2.769 1.440 1.00 98.56 91 THR A C 1
ATOM 643 O O . THR A 1 91 ? 6.417 -2.499 0.237 1.00 98.56 91 THR A O 1
ATOM 646 N N . LEU A 1 92 ? 5.836 -3.894 1.917 1.00 98.25 92 LEU A N 1
ATOM 647 C CA . LEU A 1 92 ? 5.282 -4.971 1.091 1.00 98.25 92 LEU A CA 1
ATOM 648 C C . LEU A 1 92 ? 3.785 -5.133 1.360 1.00 98.25 92 LEU A C 1
ATOM 650 O O . LEU A 1 92 ? 3.374 -5.203 2.519 1.00 98.25 92 LEU A O 1
ATOM 654 N N . TRP A 1 93 ? 2.984 -5.221 0.301 1.00 97.75 93 TRP A N 1
ATOM 655 C CA . TRP A 1 93 ? 1.521 -5.230 0.377 1.00 97.75 93 TRP A CA 1
ATOM 656 C C . TRP A 1 93 ? 0.920 -6.256 -0.583 1.00 97.75 93 TRP A C 1
ATOM 658 O O . TRP A 1 93 ? 1.511 -6.504 -1.636 1.00 97.75 93 TRP A O 1
ATOM 668 N N . PRO A 1 94 ? -0.256 -6.824 -0.273 1.00 96.44 94 PRO A N 1
ATOM 669 C CA . PRO A 1 94 ? -1.056 -7.519 -1.272 1.00 96.44 94 PRO A CA 1
ATOM 670 C C . PRO A 1 94 ? -1.407 -6.575 -2.430 1.00 96.44 94 PRO A C 1
ATOM 672 O O . PRO A 1 94 ? -1.684 -5.394 -2.215 1.00 96.44 94 PRO A O 1
ATOM 675 N N . TYR A 1 95 ? -1.414 -7.086 -3.658 1.00 94.62 95 TYR A N 1
ATOM 676 C CA . TYR A 1 95 ? -1.944 -6.355 -4.804 1.00 94.62 95 TYR A CA 1
ATOM 677 C C . TYR A 1 95 ? -3.476 -6.434 -4.811 1.00 94.62 95 TYR A C 1
ATOM 679 O O . TYR A 1 95 ? -4.040 -7.524 -4.728 1.00 94.62 95 TYR A O 1
ATOM 687 N N . GLY A 1 96 ? -4.139 -5.281 -4.906 1.00 90.38 96 GLY A N 1
ATOM 688 C CA . GLY A 1 96 ? -5.592 -5.164 -5.037 1.00 90.38 96 GLY A CA 1
ATOM 689 C C . GLY A 1 96 ? -5.993 -4.514 -6.360 1.00 90.38 96 GLY A C 1
ATOM 690 O O . GLY A 1 96 ? -5.137 -4.089 -7.135 1.00 90.38 96 GLY A O 1
ATOM 691 N N . ALA A 1 97 ? -7.300 -4.410 -6.601 1.00 89.00 97 ALA A N 1
ATOM 692 C CA . ALA A 1 97 ? -7.823 -3.648 -7.730 1.00 89.00 97 ALA A CA 1
ATOM 693 C C . ALA A 1 97 ? -7.599 -2.140 -7.486 1.00 89.00 97 ALA A C 1
ATOM 695 O O . ALA A 1 97 ? -8.052 -1.631 -6.456 1.00 89.00 97 ALA A O 1
ATOM 696 N N . PRO A 1 98 ? -6.874 -1.427 -8.368 1.00 86.50 98 PRO A N 1
ATOM 697 C CA . PRO A 1 98 ? -6.723 0.018 -8.254 1.00 86.50 98 PRO A CA 1
ATOM 698 C C . PRO A 1 98 ? -8.060 0.722 -8.523 1.00 86.50 98 PRO A C 1
ATOM 700 O O . PRO A 1 98 ? -8.873 0.238 -9.307 1.00 86.50 98 PRO A O 1
ATOM 703 N N . VAL A 1 99 ? -8.266 1.871 -7.880 1.00 90.94 99 VAL A N 1
ATOM 704 C CA . VAL A 1 99 ? -9.344 2.804 -8.239 1.00 90.94 99 VAL A CA 1
ATOM 705 C C . VAL A 1 99 ? -8.861 3.636 -9.421 1.00 90.94 99 VAL A C 1
ATOM 707 O O . VAL A 1 99 ? -7.735 4.138 -9.379 1.00 90.94 99 VAL A O 1
ATOM 710 N N . ASP A 1 100 ? -9.693 3.760 -10.452 1.00 89.38 100 ASP A N 1
ATOM 711 C CA . ASP A 1 100 ? -9.397 4.586 -11.619 1.00 89.38 100 ASP A CA 1
ATOM 712 C C . ASP A 1 100 ? -9.562 6.075 -11.259 1.00 89.38 100 ASP A C 1
ATOM 714 O O . ASP A 1 100 ? -10.653 6.481 -10.854 1.00 89.38 100 ASP A O 1
ATOM 718 N N . PRO A 1 101 ? -8.502 6.899 -11.333 1.00 87.75 101 PRO A N 1
ATOM 719 C CA . PRO A 1 101 ? -8.623 8.330 -11.075 1.00 87.75 101 PRO A CA 1
ATOM 720 C C . PRO A 1 101 ? -9.420 9.081 -12.153 1.00 87.75 101 PRO A C 1
ATOM 722 O O . PRO A 1 101 ? -9.920 10.165 -11.855 1.00 87.75 101 PRO A O 1
ATOM 725 N N . ASP A 1 102 ? -9.536 8.532 -13.366 1.00 94.69 102 ASP A N 1
ATOM 726 C CA . ASP A 1 102 ? -10.220 9.168 -14.496 1.00 94.69 102 ASP A CA 1
ATOM 727 C C . ASP A 1 102 ? -11.717 8.798 -14.565 1.00 94.69 102 ASP A C 1
ATOM 729 O O . ASP A 1 102 ? -12.471 9.417 -15.318 1.00 94.69 102 ASP A O 1
ATOM 733 N N . ASP A 1 103 ? -12.167 7.849 -13.733 1.00 94.50 103 ASP A N 1
ATOM 734 C CA . ASP A 1 103 ? -13.574 7.472 -13.547 1.00 94.50 103 ASP A CA 1
ATOM 735 C C . ASP A 1 103 ? -13.963 7.493 -12.052 1.00 94.50 103 ASP A C 1
ATOM 737 O O . ASP A 1 103 ? -14.089 6.452 -11.394 1.00 94.50 103 ASP A O 1
ATOM 741 N N . PRO A 1 104 ? -14.138 8.692 -11.465 1.00 91.00 104 PRO A N 1
ATOM 742 C CA . PRO A 1 104 ? -14.494 8.827 -10.058 1.00 91.00 104 PRO A CA 1
ATOM 743 C C . PRO A 1 104 ? -15.888 8.275 -9.735 1.00 91.00 104 PRO A C 1
ATOM 745 O O . PRO A 1 104 ? -16.134 7.929 -8.580 1.00 91.00 104 PRO A O 1
ATOM 748 N N . ASP A 1 105 ? -16.793 8.171 -10.711 1.00 93.19 105 ASP A N 1
ATOM 749 C CA . ASP A 1 105 ? -18.145 7.643 -10.499 1.00 93.19 105 ASP A CA 1
ATOM 750 C C . ASP A 1 105 ? -18.139 6.112 -10.344 1.00 93.19 105 ASP A C 1
ATOM 752 O O . ASP A 1 105 ? -18.969 5.563 -9.616 1.00 93.19 105 ASP A O 1
ATOM 756 N N . ALA A 1 106 ? -17.165 5.418 -10.943 1.00 92.81 106 ALA A N 1
ATOM 757 C CA . ALA A 1 106 ? -16.942 3.987 -10.732 1.00 92.81 106 ALA A CA 1
ATOM 758 C C . ALA A 1 106 ? -16.214 3.649 -9.418 1.00 92.81 106 ALA A C 1
ATOM 760 O O . ALA A 1 106 ? -16.092 2.471 -9.058 1.00 92.81 106 ALA A O 1
ATOM 761 N N . ALA A 1 107 ? -15.714 4.645 -8.678 1.00 94.25 107 ALA A N 1
ATOM 762 C CA . ALA A 1 107 ? -15.033 4.389 -7.418 1.00 94.25 107 ALA A CA 1
ATOM 763 C C . ALA A 1 107 ? -16.000 3.786 -6.371 1.00 94.25 107 ALA A C 1
ATOM 765 O O . ALA A 1 107 ? -17.163 4.184 -6.271 1.00 94.25 107 ALA A O 1
ATOM 766 N N . PRO A 1 108 ? -15.542 2.840 -5.528 1.00 95.12 108 PRO A N 1
ATOM 767 C CA . PRO A 1 108 ? -16.401 2.122 -4.586 1.00 95.12 108 PRO A CA 1
ATOM 768 C C . PRO A 1 108 ? -16.692 2.956 -3.322 1.00 95.12 108 PRO A C 1
ATOM 770 O O . PRO A 1 108 ? -16.327 2.576 -2.205 1.00 95.12 108 PRO A O 1
ATOM 773 N N . TRP A 1 109 ? -17.345 4.109 -3.487 1.00 95.25 109 TRP A N 1
ATOM 774 C CA . TRP A 1 109 ? -17.569 5.103 -2.432 1.00 95.25 109 TRP A CA 1
ATOM 775 C C . TRP A 1 109 ? -18.307 4.548 -1.214 1.00 95.25 109 TRP A C 1
ATOM 777 O O . TRP A 1 109 ? -17.914 4.821 -0.080 1.00 95.25 109 TRP A O 1
ATOM 787 N N . GLU A 1 110 ? -19.331 3.718 -1.418 1.00 97.19 110 GLU A N 1
AT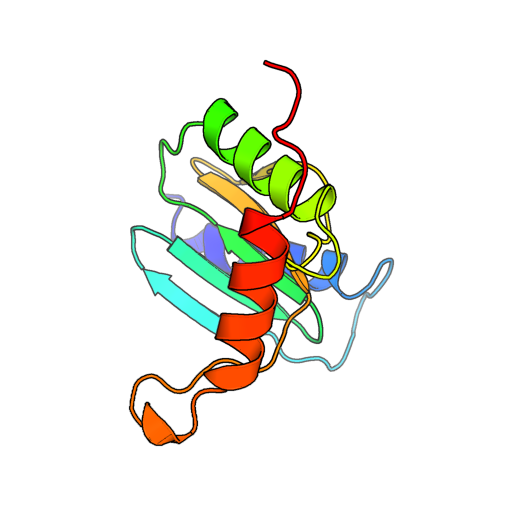OM 788 C CA . GLU A 1 110 ? -20.088 3.104 -0.319 1.00 97.19 110 GLU A CA 1
ATOM 789 C C . GLU A 1 110 ? -19.223 2.152 0.524 1.00 97.19 110 GLU A C 1
ATOM 791 O O . GLU A 1 110 ? -19.276 2.158 1.763 1.00 97.19 110 GLU A O 1
ATOM 796 N N . ALA A 1 111 ? -18.366 1.363 -0.132 1.00 95.75 111 ALA A N 1
ATOM 797 C CA . ALA A 1 111 ? -17.418 0.494 0.555 1.00 95.75 111 ALA A CA 1
ATOM 798 C C . ALA A 1 111 ? -16.376 1.327 1.319 1.00 95.75 111 ALA A C 1
ATOM 800 O O . ALA A 1 111 ? -16.095 1.038 2.485 1.00 95.75 111 ALA A O 1
ATOM 801 N N . 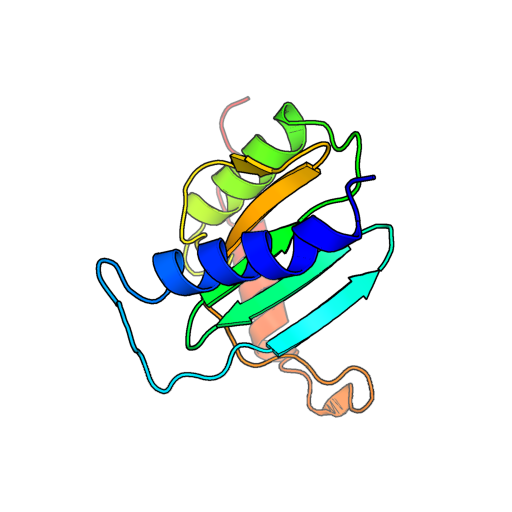ALA A 1 112 ? -15.858 2.401 0.713 1.00 95.62 112 ALA A N 1
ATOM 802 C CA . ALA A 1 112 ? -14.932 3.326 1.364 1.00 95.62 112 ALA A CA 1
ATOM 803 C C . ALA A 1 112 ? -15.556 4.000 2.602 1.00 95.62 112 ALA A C 1
ATOM 805 O O . ALA A 1 112 ? -14.931 4.036 3.664 1.00 95.62 112 ALA A O 1
ATOM 806 N N . ALA A 1 113 ? -16.810 4.456 2.514 1.00 97.56 113 ALA A N 1
ATOM 807 C CA . ALA A 1 113 ? -17.547 5.026 3.642 1.00 97.56 113 ALA A CA 1
ATOM 808 C C . ALA A 1 113 ? -17.731 4.008 4.778 1.00 97.56 113 ALA A C 1
ATOM 810 O O . ALA A 1 113 ? -17.553 4.337 5.954 1.00 97.56 113 ALA A O 1
ATOM 811 N N . THR A 1 114 ? -18.005 2.745 4.440 1.00 98.12 114 THR A N 1
ATOM 812 C CA . THR A 1 114 ? -18.082 1.653 5.420 1.00 98.12 114 THR A CA 1
ATOM 813 C C . THR A 1 114 ? -16.747 1.439 6.137 1.00 98.12 114 THR A C 1
ATOM 815 O O . THR A 1 114 ? -16.727 1.286 7.363 1.00 98.12 114 THR A O 1
ATOM 818 N N . LEU A 1 115 ? -15.627 1.455 5.407 1.00 97.25 115 LEU A N 1
ATOM 819 C CA . LEU A 1 115 ? -14.286 1.350 5.994 1.00 97.25 115 LEU A CA 1
ATOM 820 C C . LEU A 1 115 ? -13.986 2.542 6.913 1.00 97.25 115 LEU A C 1
ATOM 822 O O . LEU A 1 115 ? -13.529 2.338 8.036 1.00 97.25 115 LEU A O 1
ATOM 826 N N . LEU A 1 116 ? -14.323 3.766 6.500 1.00 97.38 116 LEU A N 1
ATOM 827 C CA . LEU A 1 116 ? -14.146 4.969 7.317 1.00 97.38 116 LEU A CA 1
ATOM 828 C C . LEU A 1 116 ? -14.979 4.918 8.609 1.00 97.38 116 LEU A C 1
ATOM 830 O O . LEU A 1 116 ? -14.478 5.213 9.694 1.00 97.38 116 LEU A O 1
ATOM 834 N N . ALA A 1 117 ? -16.231 4.466 8.530 1.00 97.94 117 ALA A N 1
ATOM 835 C CA . ALA A 1 117 ? -17.085 4.284 9.702 1.00 97.94 117 ALA A CA 1
ATOM 836 C C . ALA A 1 117 ? -16.559 3.200 10.660 1.00 97.94 117 ALA A C 1
ATOM 838 O O . ALA A 1 117 ? -16.774 3.271 11.871 1.00 97.94 117 ALA A O 1
ATOM 839 N N . ARG A 1 118 ? -15.887 2.161 10.148 1.00 97.06 118 ARG A N 1
ATOM 840 C CA . ARG A 1 118 ? -15.200 1.165 10.990 1.00 97.06 118 ARG A CA 1
ATOM 841 C C . ARG A 1 118 ? -13.937 1.745 11.621 1.00 97.06 118 ARG A C 1
ATOM 843 O O . ARG A 1 118 ? -13.707 1.509 12.805 1.00 97.06 118 ARG A O 1
ATOM 850 N N . LEU A 1 119 ? -13.171 2.544 10.878 1.00 95.62 119 LEU A N 1
ATOM 851 C CA . LEU A 1 119 ? -11.992 3.233 11.398 1.00 95.62 119 LEU A CA 1
ATOM 852 C C . LEU A 1 119 ? -12.358 4.131 12.587 1.00 95.62 119 LEU A C 1
ATOM 854 O O . LEU A 1 119 ? -11.765 3.992 13.649 1.00 95.62 119 LEU A O 1
ATOM 858 N N . HIS A 1 120 ? -13.390 4.971 12.458 1.00 95.88 120 HIS A N 1
ATOM 859 C CA . HIS A 1 120 ? -13.843 5.854 13.544 1.00 95.88 120 HIS A CA 1
ATOM 860 C C . HIS A 1 120 ? -14.394 5.121 14.775 1.00 95.88 120 HIS A C 1
ATOM 862 O O . HIS A 1 120 ? -14.466 5.705 15.851 1.00 95.88 120 HIS A O 1
ATOM 868 N N . ARG A 1 121 ? -14.789 3.851 14.635 1.00 94.81 121 ARG A N 1
ATOM 869 C CA . ARG A 1 121 ? -15.240 3.004 15.752 1.00 94.81 121 ARG A CA 1
ATOM 870 C C . ARG A 1 121 ? -14.134 2.118 16.320 1.00 94.81 121 ARG A C 1
ATOM 872 O O . ARG A 1 121 ? -14.382 1.379 17.270 1.00 94.81 121 ARG A O 1
ATOM 879 N N . SER A 1 122 ? -12.940 2.149 15.733 1.00 92.12 122 SER A N 1
ATOM 880 C CA . SER A 1 122 ? -11.812 1.363 16.221 1.00 92.12 122 SER A CA 1
ATOM 881 C C . SER A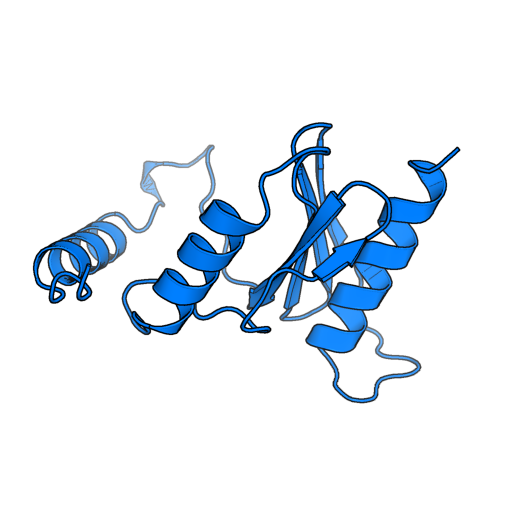 1 122 ? -11.279 1.973 17.521 1.00 92.12 122 SER A C 1
ATOM 883 O O . SER A 1 122 ? -11.203 3.200 17.622 1.00 92.12 122 SER A O 1
ATOM 885 N N . PRO A 1 123 ? -10.898 1.156 18.519 1.00 87.75 123 PRO A N 1
ATOM 886 C CA . PRO A 1 123 ? -10.290 1.666 19.740 1.00 87.75 123 PRO A CA 1
ATOM 887 C C . PRO A 1 123 ? -9.037 2.484 19.426 1.00 87.75 123 PRO A C 1
ATOM 889 O O . PRO A 1 123 ? -8.221 2.086 18.590 1.00 87.75 123 PRO A O 1
ATOM 892 N N . VAL A 1 124 ? -8.864 3.607 20.12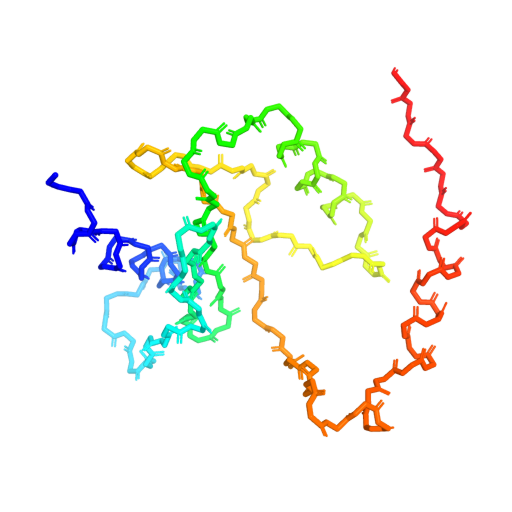2 1.00 83.06 124 VAL A N 1
ATOM 893 C CA . VAL A 1 124 ? -7.613 4.366 20.057 1.00 83.06 124 VAL A CA 1
ATOM 894 C C . VAL A 1 124 ? -6.504 3.488 20.653 1.00 83.06 124 VAL A C 1
ATOM 896 O O . VAL A 1 124 ? -6.688 2.967 21.757 1.00 83.06 124 VAL A O 1
ATOM 899 N N . PRO A 1 125 ? -5.377 3.274 19.947 1.00 73.50 125 PRO A N 1
ATOM 900 C CA . PRO A 1 125 ? -4.255 2.530 20.503 1.00 73.50 125 PRO A CA 1
ATOM 901 C C . PRO A 1 125 ? -3.763 3.174 21.808 1.00 73.50 125 PRO A C 1
ATOM 903 O O . PRO A 1 125 ? -3.813 4.400 21.922 1.00 73.50 125 PRO A O 1
ATOM 906 N N . PRO A 1 126 ? -3.268 2.387 22.779 1.00 72.25 126 PRO A N 1
ATOM 907 C CA . PRO A 1 126 ? -2.614 2.958 23.951 1.00 72.25 126 PRO A CA 1
ATOM 908 C C . PRO A 1 126 ? -1.428 3.828 23.506 1.00 72.25 126 PRO A C 1
ATOM 910 O O . PRO A 1 126 ? -0.694 3.442 22.590 1.00 72.25 126 PRO A O 1
ATOM 913 N N . GLY A 1 127 ? -1.316 5.011 24.117 1.00 59.22 127 GLY A N 1
ATOM 914 C CA . GLY A 1 127 ? -0.228 5.967 23.894 1.00 59.22 127 GLY A CA 1
ATOM 915 C C . GLY A 1 127 ? 1.080 5.549 24.544 1.00 59.22 127 GLY A C 1
ATOM 916 O O . GLY A 1 127 ? 1.033 4.746 25.504 1.00 59.22 127 GLY A O 1
#